Protein AF-A0A317M7I5-F1 (afdb_monomer_lite)

Secondary structure (DSSP, 8-state):
------------------PPPPTTTTTTT--TTPPPPHHHHHHHHHHHHHHHHHHHHHHHHHHHHHTT--HHHHHHHHHHHHHHHHHHHHHHHHHHHHHHT-HHHHHHHHHHHHHHHHHHHHHHHHHHHHT-HHHHHHHHHHHHHHHHHHHHHHHHHHHHHH--

Foldseek 3Di:
DDDDDDDDDPPPDDDPPPDPDPPPVLPPDPPPPDDPDPLLVVLLVLLQVLLVLLVVLLVVLVVCLVVPHDPVCNVLSVVLNVLSNVLSVQSVVLSVLSVSVDPVSLVSNLVSLVSQLVSLVSQCVSCVVRVPVVSNVSSVVSNVSSVVSNVSSVVVVVVVVVVD

Radius of gyration: 26.37 Å; chains: 1; bounding box: 44×24×110 Å

Sequence (164 aa):
MQDTQTSPVSSDSRPFSVLPAPRQSLLAARRPGVRPPQDVRQTCVLMFVTAAAFAGLAYQAWATLDGGAPAPVVRDLWVQVVLATLVPLGLVALVVPVRRAGYVLWRAAQFGAVVALGVAVSALNTAARLADTPMLLVALVVALLAIVTNIALWSTNVRRWCES

Structure (mmCIF, N/CA/C/O backbone):
data_AF-A0A317M7I5-F1
#
_entry.id   AF-A0A317M7I5-F1
#
loop_
_atom_site.group_PDB
_atom_site.id
_atom_site.type_symbol
_atom_site.label_atom_id
_atom_site.label_alt_id
_atom_site.label_comp_id
_atom_site.label_asym_id
_atom_site.label_entity_id
_atom_site.label_seq_id
_atom_site.pdbx_PDB_ins_code
_atom_site.Cartn_x
_atom_site.Cartn_y
_atom_site.Cartn_z
_atom_site.occupancy
_atom_site.B_iso_or_equiv
_atom_site.auth_seq_id
_atom_site.auth_comp_id
_atom_site.auth_asym_id
_atom_site.auth_atom_id
_atom_site.pdbx_PDB_model_num
ATOM 1 N N . MET A 1 1 ? -3.434 -4.154 89.857 1.00 44.84 1 MET A N 1
ATOM 2 C CA . MET A 1 1 ? -3.844 -5.233 88.937 1.00 44.84 1 MET A CA 1
ATOM 3 C C . MET A 1 1 ? -4.832 -4.617 87.966 1.00 44.84 1 MET A C 1
ATOM 5 O O . MET A 1 1 ? -5.922 -4.263 88.383 1.00 44.84 1 MET A O 1
ATOM 9 N N . GLN A 1 2 ? -4.368 -4.314 86.754 1.00 42.66 2 GLN A N 1
ATOM 10 C CA . GLN A 1 2 ? -5.132 -3.664 85.687 1.00 42.66 2 GLN A CA 1
ATOM 11 C C . GLN A 1 2 ? -5.479 -4.729 84.649 1.00 42.66 2 GLN A C 1
ATOM 13 O O . GLN A 1 2 ? -4.576 -5.316 84.051 1.00 42.66 2 GLN A O 1
ATOM 18 N N . ASP A 1 3 ? -6.772 -4.970 84.454 1.00 37.69 3 ASP A N 1
ATOM 19 C CA . ASP A 1 3 ? -7.282 -5.836 83.398 1.00 37.69 3 ASP A CA 1
ATOM 20 C C . ASP A 1 3 ? -7.082 -5.153 82.045 1.00 37.69 3 ASP A C 1
ATOM 22 O O . ASP A 1 3 ? -7.630 -4.086 81.764 1.00 37.69 3 ASP A O 1
ATOM 26 N N . THR A 1 4 ? -6.241 -5.761 81.211 1.00 51.19 4 THR A N 1
ATOM 27 C CA . THR A 1 4 ? -5.989 -5.306 79.845 1.00 51.19 4 THR A CA 1
ATOM 28 C C . THR A 1 4 ? -7.016 -5.959 78.928 1.00 51.19 4 THR A C 1
ATOM 30 O O . THR A 1 4 ? -6.990 -7.163 78.679 1.00 51.19 4 THR A O 1
ATOM 33 N N . GLN A 1 5 ? -7.948 -5.138 78.460 1.00 43.16 5 GLN A N 1
ATOM 34 C CA . GLN A 1 5 ? -9.014 -5.468 77.522 1.00 43.16 5 GLN A CA 1
ATOM 35 C C . GLN A 1 5 ? -8.409 -5.915 76.176 1.00 43.16 5 GLN A C 1
ATOM 37 O O . GLN A 1 5 ? -7.753 -5.133 75.492 1.00 43.16 5 GLN A O 1
ATOM 42 N N . THR A 1 6 ? -8.613 -7.176 75.791 1.00 44.91 6 THR A N 1
ATOM 43 C CA . THR A 1 6 ? -8.273 -7.690 74.455 1.00 44.91 6 THR A CA 1
ATOM 44 C C . THR A 1 6 ? -9.534 -7.694 73.593 1.00 44.91 6 THR A C 1
ATOM 46 O O . THR A 1 6 ? -10.458 -8.473 73.810 1.00 44.91 6 THR A O 1
ATOM 49 N N . SER A 1 7 ? -9.600 -6.782 72.622 1.00 50.62 7 SER A N 1
ATOM 50 C CA . SER A 1 7 ? -10.649 -6.769 71.596 1.00 50.62 7 SER A CA 1
ATOM 51 C C . SER A 1 7 ? -10.388 -7.864 70.551 1.00 50.62 7 SER A C 1
ATOM 53 O O . SER A 1 7 ? -9.255 -7.972 70.075 1.00 50.62 7 SER A O 1
ATOM 55 N N . PRO A 1 8 ? -11.396 -8.646 70.125 1.00 51.16 8 PRO A N 1
ATOM 56 C CA . PRO A 1 8 ? -11.248 -9.559 69.000 1.00 51.16 8 PRO A CA 1
ATOM 57 C C . PRO A 1 8 ? -11.305 -8.797 67.666 1.00 51.16 8 PRO A C 1
ATOM 59 O O . PRO A 1 8 ? -12.234 -8.039 67.390 1.00 51.16 8 PRO A O 1
ATOM 62 N N . VAL A 1 9 ? -10.297 -9.028 66.825 1.00 49.88 9 VAL A N 1
ATOM 63 C CA . VAL A 1 9 ? -10.236 -8.596 65.423 1.00 49.88 9 VAL A CA 1
ATOM 64 C C . VAL A 1 9 ? -11.348 -9.304 64.642 1.00 49.88 9 VAL A C 1
ATOM 66 O O . VAL A 1 9 ? -11.282 -10.514 64.421 1.00 49.88 9 VAL A O 1
ATOM 69 N N . SER A 1 10 ? -12.376 -8.568 64.209 1.00 44.59 10 SER A N 1
ATOM 70 C CA . SER A 1 10 ? -13.396 -9.108 63.307 1.00 44.59 10 SER A CA 1
ATOM 71 C C . SER A 1 10 ? -12.785 -9.324 61.921 1.00 44.59 10 SER A C 1
ATOM 73 O O . SER A 1 10 ? -12.494 -8.373 61.196 1.00 44.59 10 SER A O 1
ATOM 75 N N . SER A 1 11 ? -12.575 -10.585 61.552 1.00 46.06 11 SER A N 1
ATOM 76 C CA . SER A 1 11 ? -12.177 -10.984 60.201 1.00 46.06 11 SER A CA 1
ATOM 77 C C . SER A 1 11 ? -13.393 -10.923 59.273 1.00 46.06 11 SER A C 1
ATOM 79 O O . SER A 1 11 ? -14.088 -11.919 59.079 1.00 46.06 11 SER A O 1
ATOM 81 N N . ASP A 1 12 ? -13.668 -9.738 58.726 1.00 43.19 12 ASP A N 1
ATOM 82 C CA . ASP A 1 12 ? -14.715 -9.525 57.722 1.00 43.19 12 ASP A CA 1
ATOM 83 C C . ASP A 1 12 ? -14.229 -10.077 56.368 1.00 43.19 12 ASP A C 1
ATOM 85 O O . ASP A 1 12 ? -13.647 -9.392 55.525 1.00 43.19 12 ASP A O 1
ATOM 89 N N . SER A 1 13 ? -14.377 -11.391 56.209 1.00 46.72 13 SER A N 1
ATOM 90 C CA . SER A 1 13 ? -14.060 -12.138 54.995 1.00 46.72 13 SER A CA 1
ATOM 91 C C . SER A 1 13 ? -15.184 -11.945 53.979 1.00 46.72 13 SER A C 1
ATOM 93 O O . SER A 1 13 ? -16.134 -12.720 53.907 1.00 46.72 13 SER A O 1
ATOM 95 N N . ARG A 1 14 ? -15.090 -10.886 53.168 1.00 47.62 14 ARG A N 1
ATOM 96 C CA . ARG A 1 14 ? -15.994 -10.712 52.025 1.00 47.62 14 ARG A CA 1
ATOM 97 C C . ARG A 1 14 ? -15.663 -11.756 50.953 1.00 47.62 14 ARG A C 1
ATOM 99 O O . ARG A 1 14 ? -14.536 -11.757 50.452 1.00 47.62 14 ARG A O 1
ATOM 106 N N . PRO A 1 15 ? -16.607 -12.630 50.568 1.00 50.88 15 PRO A N 1
ATOM 107 C CA . PRO A 1 15 ? -16.384 -13.550 49.469 1.00 50.88 15 PRO A CA 1
ATOM 108 C C . PRO A 1 15 ? -16.281 -12.753 48.167 1.00 50.88 15 PRO A C 1
ATOM 110 O O . PRO A 1 15 ? -17.109 -11.889 47.880 1.00 50.88 15 PRO A O 1
ATOM 113 N N . PHE A 1 16 ? -15.252 -13.063 47.379 1.00 49.41 16 PHE A N 1
ATOM 114 C CA . PHE A 1 16 ? -15.132 -12.685 45.976 1.00 49.41 16 PHE A CA 1
ATOM 115 C C . PHE A 1 16 ? -16.373 -13.178 45.217 1.00 49.41 16 PHE A C 1
ATOM 117 O O . PHE A 1 16 ? -16.412 -14.288 44.690 1.00 49.41 16 PHE A O 1
ATOM 124 N N . SER A 1 17 ? -17.407 -12.348 45.145 1.00 49.59 17 SER A N 1
ATOM 125 C CA . SER A 1 17 ? -18.471 -12.493 44.163 1.00 49.59 17 SER A CA 1
ATOM 126 C C . SER A 1 17 ? -17.891 -12.107 42.804 1.00 49.59 17 SER A C 1
ATOM 128 O O . SER A 1 17 ? -17.964 -10.954 42.378 1.00 49.59 17 SER A O 1
ATOM 130 N N . VAL A 1 18 ? -17.263 -13.082 42.142 1.00 55.44 18 VAL A N 1
ATOM 131 C CA . VAL A 1 18 ? -16.924 -13.023 40.719 1.00 55.44 18 VAL A CA 1
ATOM 132 C C . VAL A 1 18 ? -18.245 -13.026 39.957 1.00 55.44 18 VAL A C 1
ATOM 134 O O . VAL A 1 18 ? -18.790 -14.074 39.619 1.00 55.44 18 VAL A O 1
ATOM 137 N N . LEU A 1 19 ? -18.802 -11.838 39.734 1.00 48.47 19 LEU A N 1
ATOM 138 C CA . LEU A 1 19 ? -19.841 -11.646 38.732 1.00 48.47 19 LEU A CA 1
ATOM 139 C C . LEU A 1 19 ? -19.222 -12.013 37.376 1.00 48.47 19 LEU A C 1
ATOM 141 O O . LEU A 1 19 ? -18.256 -11.360 36.971 1.00 48.47 19 LEU A O 1
ATOM 145 N N . PRO A 1 20 ? -19.720 -13.038 36.658 1.00 51.72 20 PRO A N 1
ATOM 146 C CA . PRO A 1 20 ? -19.297 -13.251 35.287 1.00 51.72 20 PRO A CA 1
ATOM 147 C C . PRO A 1 20 ? -19.673 -11.997 34.499 1.00 51.72 20 PRO A C 1
ATOM 149 O O . PRO A 1 20 ? -20.849 -11.636 34.416 1.00 51.72 20 PRO A O 1
ATOM 152 N N . ALA A 1 21 ? -18.661 -11.312 33.962 1.00 53.12 21 ALA A N 1
ATOM 153 C CA . ALA A 1 21 ? -18.852 -10.141 33.124 1.00 53.12 21 ALA A CA 1
ATOM 154 C C . ALA A 1 21 ? -19.897 -10.476 32.045 1.00 53.12 21 ALA A C 1
ATOM 156 O O . ALA A 1 21 ? -19.741 -11.480 31.333 1.00 53.12 21 ALA A O 1
ATOM 157 N N . PRO A 1 22 ? -20.984 -9.697 31.919 1.00 46.09 22 PRO A N 1
ATOM 158 C CA . PRO A 1 22 ? -21.996 -9.981 30.923 1.00 46.09 22 PRO A CA 1
ATOM 159 C C . PRO A 1 22 ? -21.342 -9.933 29.539 1.00 46.09 22 PRO A C 1
ATOM 161 O O . PRO A 1 22 ? -20.858 -8.893 29.088 1.00 46.09 22 PRO A O 1
ATOM 164 N N . ARG A 1 23 ? -21.370 -11.072 28.833 1.00 49.62 23 ARG A N 1
ATOM 165 C CA . ARG A 1 23 ? -20.995 -11.244 27.414 1.00 49.62 23 ARG A CA 1
ATOM 166 C C . ARG A 1 23 ? -21.939 -10.480 26.461 1.00 49.62 23 ARG A C 1
ATOM 168 O O . ARG A 1 23 ? -22.269 -10.956 25.383 1.00 49.62 23 ARG A O 1
ATOM 175 N N . GLN A 1 24 ? -22.405 -9.299 26.860 1.00 44.66 24 GLN A N 1
ATOM 176 C CA . GLN A 1 24 ? -23.296 -8.416 26.104 1.00 44.66 24 GLN A CA 1
ATOM 177 C C . GLN A 1 24 ? -22.566 -7.171 25.560 1.00 44.66 24 GLN A C 1
ATOM 179 O O . GLN A 1 24 ? -23.131 -6.414 24.773 1.00 44.66 24 GLN A O 1
ATOM 184 N N . SER A 1 25 ? -21.277 -6.992 25.881 1.00 43.72 25 SER A N 1
ATOM 185 C CA . SER A 1 25 ? -20.466 -5.838 25.443 1.00 43.72 25 SER A CA 1
ATOM 186 C C . SER A 1 25 ? -20.096 -5.831 23.943 1.00 43.72 25 SER A C 1
ATOM 188 O O . SER A 1 25 ? -19.578 -4.844 23.428 1.00 43.72 25 SER A O 1
ATOM 190 N N . LEU A 1 26 ? -20.398 -6.890 23.181 1.00 46.44 26 LEU A N 1
ATOM 191 C CA . LEU A 1 26 ? -20.091 -6.922 21.740 1.00 46.44 26 LEU A CA 1
ATOM 192 C C . LEU A 1 26 ? -21.150 -6.248 20.849 1.00 46.44 26 LEU A C 1
ATOM 194 O O . LEU A 1 26 ? -20.854 -5.943 19.695 1.00 46.44 26 LEU A O 1
ATOM 198 N N . LEU A 1 27 ? -22.352 -5.969 21.368 1.00 48.66 27 LEU A N 1
ATOM 199 C CA . LEU A 1 27 ? -23.430 -5.310 20.611 1.00 48.66 27 LEU A CA 1
ATOM 200 C C . LEU A 1 27 ? -24.017 -4.066 21.308 1.00 48.66 27 LEU A C 1
ATOM 202 O O . LEU A 1 27 ? -24.675 -3.264 20.649 1.00 48.66 27 LEU A O 1
ATOM 206 N N . ALA A 1 28 ? -23.755 -3.851 22.603 1.00 40.97 28 ALA A N 1
ATOM 207 C CA . ALA A 1 28 ? -24.511 -2.899 23.426 1.00 40.97 28 ALA A CA 1
ATOM 208 C C . ALA A 1 28 ? -24.010 -1.435 23.466 1.00 40.97 28 ALA A C 1
ATOM 210 O O . ALA A 1 28 ? -24.538 -0.646 24.245 1.00 40.97 28 ALA A O 1
ATOM 211 N N . ALA A 1 29 ? -23.045 -1.006 22.643 1.00 45.97 29 ALA A N 1
ATOM 212 C CA . ALA A 1 29 ? -22.576 0.388 22.699 1.00 45.97 29 ALA A CA 1
ATOM 213 C C . ALA A 1 29 ? -22.301 1.038 21.334 1.00 45.97 29 ALA A C 1
ATOM 215 O O . ALA A 1 29 ? -21.303 1.726 21.145 1.00 45.97 29 ALA A O 1
ATOM 216 N N . ARG A 1 30 ? -23.226 0.915 20.375 1.00 51.88 30 ARG A N 1
ATOM 217 C CA . ARG A 1 30 ? -23.418 2.001 19.399 1.00 51.88 30 ARG A CA 1
ATOM 218 C C . ARG A 1 30 ? -24.535 2.904 19.895 1.00 51.88 30 ARG A C 1
ATOM 220 O O . ARG A 1 30 ? -25.671 2.783 19.456 1.00 51.88 30 ARG A O 1
ATOM 227 N N . ARG A 1 31 ? -24.204 3.839 20.789 1.00 50.38 31 ARG A N 1
ATOM 228 C CA . ARG A 1 31 ? -25.011 5.056 20.911 1.00 50.38 31 ARG A CA 1
ATOM 229 C C . ARG A 1 31 ? -24.702 5.918 19.679 1.00 50.38 31 ARG A C 1
ATOM 231 O O . ARG A 1 31 ? -23.553 6.353 19.547 1.00 50.38 31 ARG A O 1
ATOM 238 N N . PRO A 1 32 ? -25.645 6.125 18.743 1.00 47.53 32 PRO A N 1
ATOM 239 C CA . PRO A 1 32 ? -25.435 7.072 17.653 1.00 47.53 32 PRO A CA 1
ATOM 240 C C . PRO A 1 32 ? -25.118 8.446 18.265 1.00 47.53 32 PRO A C 1
ATOM 242 O O . PRO A 1 32 ? -25.882 8.948 19.081 1.00 47.53 32 PRO A O 1
ATOM 245 N N . GLY A 1 33 ? -23.947 9.004 17.942 1.00 53.25 33 GLY A N 1
ATOM 246 C CA . GLY A 1 33 ? -23.482 10.300 18.462 1.00 53.25 33 GLY A CA 1
ATOM 247 C C . GLY A 1 33 ? -22.205 10.266 19.312 1.00 53.25 33 GLY A C 1
ATOM 248 O O . GLY A 1 33 ? -21.579 11.309 19.486 1.00 53.25 33 GLY A O 1
ATOM 249 N N . VAL A 1 34 ? -21.748 9.098 19.785 1.00 57.47 34 VAL A N 1
ATOM 250 C CA . VAL A 1 34 ? -20.455 8.997 20.490 1.00 57.47 34 VAL A CA 1
ATOM 251 C C . VAL A 1 34 ? -19.324 8.930 19.461 1.00 57.47 34 VAL A C 1
ATOM 253 O O . VAL A 1 34 ? -19.282 8.027 18.621 1.00 57.47 34 VAL A O 1
ATOM 256 N N . ARG A 1 35 ? -18.415 9.915 19.484 1.00 56.72 35 ARG A N 1
ATOM 257 C CA . ARG A 1 35 ? -17.244 9.931 18.593 1.00 56.72 35 ARG A CA 1
ATOM 258 C C . ARG A 1 35 ? -16.365 8.703 18.884 1.00 56.72 35 ARG A C 1
ATOM 260 O O . ARG A 1 35 ? -16.154 8.393 20.053 1.00 56.72 35 ARG A O 1
ATOM 267 N N . PRO A 1 36 ? -15.836 8.016 17.853 1.00 61.50 36 PRO A N 1
ATOM 268 C CA . PRO A 1 36 ? -14.892 6.926 18.072 1.00 61.50 36 PRO A CA 1
ATOM 269 C C . PRO A 1 36 ? -13.638 7.437 18.809 1.00 61.50 36 PRO A C 1
ATOM 271 O O . PRO A 1 36 ? -13.284 8.609 18.620 1.00 61.50 36 PRO A O 1
ATOM 274 N N . PRO A 1 37 ? -12.958 6.574 19.593 1.00 71.31 37 PRO A N 1
ATOM 275 C CA . PRO A 1 37 ? -11.715 6.925 20.276 1.00 71.31 37 PRO A CA 1
ATOM 276 C C . PRO A 1 37 ? -10.697 7.519 19.295 1.00 71.31 37 PRO A C 1
ATOM 278 O O . PRO A 1 37 ? -10.653 7.121 18.123 1.00 71.31 37 PRO A O 1
ATOM 281 N N . GLN A 1 38 ? -9.887 8.477 19.756 1.00 77.38 38 GLN A N 1
ATOM 282 C CA . GLN A 1 38 ? -8.919 9.181 18.905 1.00 77.38 38 GLN A CA 1
ATOM 283 C C . GLN A 1 38 ? -7.942 8.213 18.220 1.00 77.38 38 GLN A C 1
ATOM 285 O O . GLN A 1 38 ? -7.724 8.338 17.014 1.00 77.38 38 GLN A O 1
ATOM 290 N N . ASP A 1 39 ? -7.489 7.183 18.936 1.00 75.81 39 ASP A N 1
ATOM 291 C CA . ASP A 1 39 ? -6.584 6.141 18.438 1.00 75.81 39 ASP A CA 1
ATOM 292 C C . ASP A 1 39 ? -7.145 5.428 17.188 1.00 75.81 39 ASP A C 1
ATOM 294 O O . ASP A 1 39 ? -6.447 5.233 16.193 1.00 75.81 39 ASP A O 1
ATOM 298 N N . VAL A 1 40 ? -8.451 5.126 17.162 1.00 74.88 40 VAL A N 1
ATOM 299 C CA . VAL A 1 40 ? -9.107 4.484 16.005 1.00 74.88 40 VAL A CA 1
ATOM 300 C C . VAL A 1 40 ? -9.164 5.429 14.805 1.00 74.88 40 VAL A C 1
ATOM 302 O O . VAL A 1 40 ? -8.988 5.000 13.662 1.00 74.88 40 VAL A O 1
ATOM 305 N N . ARG A 1 41 ? -9.406 6.726 15.041 1.00 80.75 41 ARG A N 1
ATOM 306 C CA . ARG A 1 41 ? -9.420 7.737 13.972 1.00 80.75 41 ARG A CA 1
ATOM 307 C C . ARG A 1 41 ? -8.029 7.905 13.373 1.00 80.75 41 ARG A C 1
ATOM 309 O O . ARG A 1 41 ? -7.919 7.925 12.151 1.00 80.75 41 ARG A O 1
ATOM 316 N N . GLN A 1 42 ? -6.996 7.968 14.210 1.00 84.69 42 GLN A N 1
ATOM 317 C CA . GLN A 1 42 ? -5.607 8.083 13.775 1.00 84.69 42 GLN A CA 1
ATOM 318 C C . GLN A 1 42 ? -5.182 6.876 12.934 1.00 84.69 42 GLN A C 1
ATOM 320 O O . GLN A 1 42 ? -4.672 7.058 11.832 1.00 84.69 42 GLN A O 1
ATOM 325 N N . THR A 1 43 ? -5.484 5.654 13.381 1.00 84.88 43 THR A N 1
ATOM 326 C CA . THR A 1 43 ? -5.181 4.432 12.618 1.00 84.88 43 THR A CA 1
ATOM 327 C C . THR A 1 43 ? -5.934 4.388 11.286 1.00 84.88 43 THR A C 1
ATOM 329 O O . THR A 1 43 ? -5.348 4.040 10.265 1.00 84.88 43 THR A O 1
ATOM 332 N N . CYS A 1 44 ? -7.201 4.823 11.240 1.00 82.50 44 CYS A N 1
ATOM 333 C CA . CYS A 1 44 ? -7.934 4.937 9.972 1.00 82.50 44 CYS A CA 1
ATOM 334 C C . CYS A 1 44 ? -7.273 5.935 9.011 1.00 82.50 44 CYS A C 1
ATOM 336 O O . CYS A 1 44 ? -7.137 5.641 7.826 1.00 82.50 44 CYS A O 1
ATOM 338 N N . VAL A 1 45 ? -6.874 7.113 9.504 1.00 87.69 45 VAL A N 1
ATOM 339 C CA . VAL A 1 45 ? -6.183 8.124 8.687 1.00 87.69 45 VAL A CA 1
ATOM 340 C C . VAL A 1 45 ? -4.864 7.562 8.159 1.00 87.69 45 VAL A C 1
ATOM 342 O O . VAL A 1 45 ? -4.605 7.674 6.965 1.00 87.69 45 VAL A O 1
ATOM 345 N N . LEU A 1 46 ? -4.081 6.881 9.001 1.00 87.56 46 LEU A N 1
ATOM 346 C CA . LEU A 1 46 ? -2.841 6.218 8.588 1.00 87.56 46 LEU A CA 1
ATOM 347 C C . LEU A 1 46 ? -3.079 5.170 7.495 1.00 87.56 46 LEU A C 1
ATOM 349 O O . LEU A 1 46 ? -2.334 5.141 6.519 1.00 87.56 46 LEU A O 1
ATOM 353 N N . MET A 1 47 ? -4.137 4.360 7.598 1.00 87.06 47 MET A N 1
ATOM 354 C CA . MET A 1 47 ? -4.488 3.385 6.558 1.00 87.06 47 MET A CA 1
ATOM 355 C C . MET A 1 47 ? -4.818 4.061 5.219 1.00 87.06 47 MET A C 1
ATOM 357 O O . MET A 1 47 ? -4.375 3.577 4.181 1.00 87.06 47 MET A O 1
ATOM 361 N N . PHE A 1 48 ? -5.534 5.193 5.223 1.00 87.44 48 PHE A N 1
ATOM 362 C CA . PHE A 1 48 ? -5.815 5.956 3.999 1.00 87.44 48 PHE A CA 1
ATOM 363 C C . PHE A 1 48 ? -4.564 6.599 3.399 1.00 87.44 48 PHE A C 1
ATOM 365 O O . PHE A 1 48 ? -4.351 6.504 2.193 1.00 87.44 48 PHE A O 1
ATOM 372 N N . VAL A 1 49 ? -3.723 7.223 4.228 1.00 91.00 49 VAL A N 1
ATOM 373 C CA . VAL A 1 49 ? -2.447 7.808 3.785 1.00 91.00 49 VAL A CA 1
ATOM 374 C C . VAL A 1 49 ? -1.551 6.725 3.182 1.00 91.00 49 VAL A C 1
ATOM 376 O O . VAL A 1 49 ? -0.986 6.906 2.107 1.00 91.00 49 VAL A O 1
ATOM 379 N N . THR A 1 50 ? -1.487 5.560 3.827 1.00 87.69 50 THR A N 1
ATOM 380 C CA . THR A 1 50 ? -0.736 4.403 3.330 1.00 87.69 50 THR A CA 1
ATOM 381 C C . THR A 1 50 ? -1.309 3.898 2.009 1.00 87.69 50 THR A C 1
ATOM 383 O O . THR A 1 50 ? -0.552 3.659 1.074 1.00 87.69 50 THR A O 1
ATOM 386 N N . ALA A 1 51 ? -2.635 3.800 1.880 1.00 87.06 51 ALA A N 1
ATOM 387 C CA . ALA A 1 51 ? -3.280 3.420 0.625 1.00 87.06 51 ALA A CA 1
ATOM 388 C C . ALA A 1 51 ? -2.933 4.389 -0.522 1.00 87.06 51 ALA A C 1
ATOM 390 O O . ALA A 1 51 ? -2.578 3.943 -1.612 1.00 87.06 51 ALA A O 1
ATOM 391 N N . ALA A 1 52 ? -2.960 5.702 -0.276 1.00 89.19 52 ALA A N 1
ATOM 392 C CA . ALA A 1 52 ? -2.558 6.696 -1.271 1.00 89.19 52 ALA A CA 1
ATOM 393 C C . ALA A 1 52 ? -1.086 6.532 -1.692 1.00 89.19 52 ALA A C 1
ATOM 395 O O . ALA A 1 52 ? -0.770 6.610 -2.878 1.00 89.19 52 ALA A O 1
ATOM 396 N N . ALA A 1 53 ? -0.192 6.228 -0.747 1.00 89.50 53 ALA A N 1
ATOM 397 C CA . ALA A 1 53 ? 1.211 5.964 -1.054 1.00 89.50 53 ALA A CA 1
ATOM 398 C C . ALA A 1 53 ? 1.400 4.705 -1.923 1.00 89.50 53 ALA A C 1
ATOM 400 O O . ALA A 1 53 ? 2.174 4.737 -2.877 1.00 89.50 53 ALA A O 1
ATOM 401 N N . PHE A 1 54 ? 0.658 3.620 -1.660 1.00 88.12 54 PHE A N 1
ATOM 402 C CA . PHE A 1 54 ? 0.670 2.431 -2.527 1.00 88.12 54 PHE A CA 1
ATOM 403 C C . PHE A 1 54 ? 0.120 2.714 -3.931 1.00 88.12 54 PHE A C 1
ATOM 405 O O . PHE A 1 54 ? 0.655 2.186 -4.903 1.00 88.12 54 PHE A O 1
ATOM 412 N N . ALA A 1 55 ? -0.886 3.581 -4.065 1.00 89.38 55 ALA A N 1
ATOM 413 C CA . ALA A 1 55 ? -1.348 4.026 -5.380 1.00 89.38 55 ALA A CA 1
ATOM 414 C C . ALA A 1 55 ? -0.248 4.797 -6.136 1.00 89.38 55 ALA A C 1
ATOM 416 O O . ALA A 1 55 ? -0.043 4.565 -7.326 1.00 89.38 55 ALA A O 1
ATOM 417 N N . GLY A 1 56 ? 0.514 5.646 -5.436 1.00 87.88 56 GLY A N 1
ATOM 418 C CA . GLY A 1 56 ? 1.703 6.301 -5.990 1.00 87.88 56 GLY A CA 1
ATOM 419 C C . GLY A 1 56 ? 2.784 5.306 -6.429 1.00 87.88 56 GLY A C 1
ATOM 420 O O . GLY A 1 56 ? 3.362 5.463 -7.500 1.00 87.88 56 GLY A O 1
ATOM 421 N N . LEU A 1 57 ? 3.009 4.238 -5.657 1.00 87.81 57 LEU A N 1
ATOM 422 C CA . LEU A 1 57 ? 3.923 3.154 -6.035 1.00 87.81 57 LEU A CA 1
ATOM 423 C C . LEU A 1 57 ? 3.470 2.429 -7.306 1.00 87.81 57 LEU A C 1
ATOM 425 O O . LEU A 1 57 ? 4.293 2.150 -8.174 1.00 87.81 57 LEU A O 1
ATOM 429 N N . ALA A 1 58 ? 2.174 2.128 -7.415 1.00 89.25 58 ALA A N 1
ATOM 430 C CA . ALA A 1 58 ? 1.606 1.498 -8.601 1.00 89.25 58 ALA A CA 1
ATOM 431 C C . ALA A 1 58 ? 1.789 2.382 -9.840 1.00 89.25 58 ALA A C 1
ATOM 433 O O . ALA A 1 58 ? 2.200 1.888 -10.887 1.00 89.25 58 ALA A O 1
ATOM 434 N N . TYR A 1 59 ? 1.539 3.687 -9.697 1.00 90.44 59 TYR A N 1
ATOM 435 C CA . TYR A 1 59 ? 1.767 4.659 -10.760 1.00 90.44 59 TYR A CA 1
ATOM 436 C C . TYR A 1 59 ? 3.240 4.710 -11.176 1.00 90.44 59 TYR A C 1
ATOM 438 O O . TYR A 1 59 ? 3.538 4.644 -12.364 1.00 90.44 59 TYR A O 1
ATOM 446 N N . GLN A 1 60 ? 4.167 4.760 -10.215 1.00 89.06 60 GLN A N 1
ATOM 447 C CA . GLN A 1 60 ? 5.596 4.799 -10.519 1.00 89.06 60 GLN A CA 1
ATOM 448 C C . GLN A 1 60 ? 6.058 3.518 -11.225 1.00 89.06 60 GLN A C 1
ATOM 450 O O . GLN A 1 60 ? 6.745 3.597 -12.235 1.00 89.06 60 GLN A O 1
ATOM 455 N N . ALA A 1 61 ? 5.637 2.344 -10.745 1.00 87.44 61 ALA A N 1
ATOM 456 C CA . ALA A 1 61 ? 5.964 1.066 -11.377 1.00 87.44 61 ALA A CA 1
ATOM 457 C C . ALA A 1 61 ? 5.392 0.960 -12.803 1.00 87.44 61 ALA A C 1
ATOM 459 O O . ALA A 1 61 ? 6.057 0.434 -13.695 1.00 87.44 61 ALA A O 1
ATOM 460 N N . TRP A 1 62 ? 4.188 1.493 -13.032 1.00 89.31 62 TRP A N 1
ATOM 461 C CA . TRP A 1 62 ? 3.604 1.600 -14.369 1.00 89.31 62 TRP A CA 1
ATOM 462 C C . TRP A 1 62 ? 4.408 2.539 -15.273 1.00 89.31 62 TRP A C 1
ATOM 464 O O . TRP A 1 62 ? 4.718 2.177 -16.403 1.00 89.31 62 TRP A O 1
ATOM 474 N N . ALA A 1 63 ? 4.794 3.715 -14.777 1.00 88.38 63 ALA A N 1
ATOM 475 C CA . ALA A 1 63 ? 5.599 4.671 -15.532 1.00 88.38 63 ALA A CA 1
ATOM 476 C C . ALA A 1 63 ? 6.967 4.085 -15.927 1.00 88.38 63 ALA A C 1
ATOM 478 O O . ALA A 1 63 ? 7.415 4.280 -17.054 1.00 88.38 63 ALA A O 1
ATOM 479 N N . THR A 1 64 ? 7.606 3.312 -15.042 1.00 85.94 64 THR A N 1
ATOM 480 C CA . THR A 1 64 ? 8.859 2.606 -15.352 1.00 85.94 64 THR A CA 1
ATOM 481 C C . THR A 1 64 ? 8.656 1.516 -16.414 1.00 85.94 64 THR A C 1
ATOM 483 O O . THR A 1 64 ? 9.530 1.317 -17.256 1.00 85.94 64 THR A O 1
ATOM 486 N N . LEU A 1 65 ? 7.507 0.824 -16.423 1.00 87.81 65 LEU A N 1
ATOM 487 C CA . LEU A 1 65 ? 7.157 -0.128 -17.487 1.00 87.81 65 LEU A CA 1
ATOM 488 C C . LEU A 1 65 ? 6.960 0.569 -18.838 1.00 87.81 65 LEU A C 1
ATOM 490 O O . LEU A 1 65 ? 7.531 0.123 -19.832 1.00 87.81 65 LEU A O 1
ATOM 494 N N . ASP A 1 66 ? 6.186 1.654 -18.860 1.00 88.62 66 ASP A N 1
ATOM 495 C CA . ASP A 1 66 ? 5.867 2.424 -20.071 1.00 88.62 66 ASP A CA 1
ATOM 496 C C . ASP A 1 66 ? 7.113 3.114 -20.658 1.00 88.62 66 ASP A C 1
ATOM 498 O O . ASP A 1 66 ?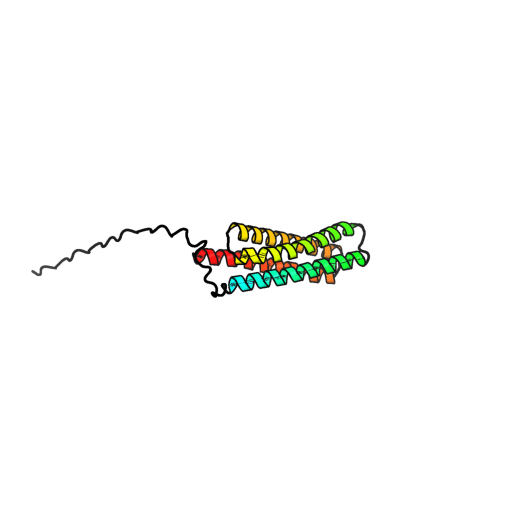 7.285 3.200 -21.870 1.00 88.62 66 ASP A O 1
ATOM 502 N N . GLY A 1 67 ? 8.054 3.508 -19.793 1.00 85.00 67 GLY A N 1
ATOM 503 C CA . GLY A 1 67 ? 9.360 4.054 -20.169 1.00 85.00 67 GLY A CA 1
ATOM 504 C C . GLY A 1 67 ? 10.350 3.046 -20.772 1.00 85.00 67 GLY A C 1
ATOM 505 O O . GLY A 1 67 ? 11.466 3.438 -21.109 1.00 85.00 67 GLY A O 1
ATOM 506 N N . GLY A 1 68 ? 9.975 1.770 -20.921 1.00 81.19 68 GLY A N 1
ATOM 507 C CA . GLY A 1 68 ? 10.809 0.750 -21.564 1.00 81.19 68 GLY A CA 1
ATOM 508 C C . GLY A 1 68 ? 11.756 0.023 -20.608 1.00 81.19 68 GLY A C 1
ATOM 509 O O . GLY A 1 68 ? 12.963 -0.043 -20.847 1.00 81.19 68 GLY A O 1
ATOM 510 N N . ALA A 1 69 ? 11.216 -0.545 -19.525 1.00 79.75 69 ALA A N 1
ATOM 511 C CA . ALA A 1 69 ? 11.998 -1.317 -18.561 1.00 79.75 69 ALA A CA 1
ATOM 512 C C . ALA A 1 69 ? 12.747 -2.514 -19.200 1.00 79.75 69 ALA A C 1
ATOM 514 O O . ALA A 1 69 ? 12.236 -3.150 -20.129 1.00 79.75 69 ALA A O 1
ATOM 515 N N . PRO A 1 70 ? 13.926 -2.900 -18.671 1.00 79.44 70 PRO A N 1
ATOM 516 C CA . PRO A 1 70 ? 14.673 -4.045 -19.180 1.00 79.44 70 PRO A CA 1
ATOM 517 C C . PRO A 1 70 ? 13.857 -5.341 -19.077 1.00 79.44 70 PRO A C 1
ATOM 519 O O . PRO A 1 70 ? 13.317 -5.659 -18.015 1.00 79.44 70 PRO A O 1
ATOM 522 N N . ALA A 1 71 ? 13.854 -6.146 -20.146 1.00 79.38 71 ALA A N 1
ATOM 523 C CA . ALA A 1 71 ? 13.144 -7.428 -20.237 1.00 79.38 71 ALA A CA 1
ATOM 524 C C . ALA A 1 71 ? 13.223 -8.345 -18.990 1.00 79.38 71 ALA A C 1
ATOM 526 O O . ALA A 1 71 ? 12.182 -8.892 -18.618 1.00 79.38 71 ALA A O 1
ATOM 527 N N . PRO A 1 72 ? 14.375 -8.516 -18.298 1.00 80.44 72 PRO A N 1
ATOM 528 C CA . PRO A 1 72 ? 14.440 -9.392 -17.124 1.00 80.44 72 PRO A CA 1
ATOM 529 C C . PRO A 1 72 ? 13.603 -8.917 -15.926 1.00 80.44 72 PRO A C 1
ATOM 531 O O . PRO A 1 72 ? 13.285 -9.734 -15.070 1.00 80.44 72 PRO A O 1
ATOM 534 N N . VAL A 1 73 ? 13.235 -7.632 -15.853 1.00 81.44 73 VAL A N 1
ATOM 535 C CA . VAL A 1 73 ? 12.522 -7.040 -14.703 1.00 81.44 73 VAL A CA 1
ATOM 536 C C . VAL A 1 73 ? 11.055 -6.717 -15.005 1.00 81.44 73 VAL A C 1
ATOM 538 O O . VAL A 1 73 ? 10.289 -6.444 -14.084 1.00 81.44 73 VAL A O 1
ATOM 541 N N . VAL A 1 74 ? 10.627 -6.793 -16.271 1.00 86.06 74 VAL A N 1
ATOM 542 C CA . VAL A 1 74 ? 9.255 -6.464 -16.711 1.00 86.06 74 VAL A CA 1
ATOM 543 C C . VAL A 1 74 ? 8.200 -7.296 -15.980 1.00 86.06 74 VAL A C 1
ATOM 545 O O . VAL A 1 74 ? 7.179 -6.763 -15.546 1.00 86.06 74 VAL A O 1
ATOM 548 N N . ARG A 1 75 ? 8.437 -8.605 -15.814 1.00 86.44 75 ARG A N 1
ATOM 549 C CA . ARG A 1 75 ? 7.499 -9.489 -15.106 1.00 86.44 75 ARG A CA 1
ATOM 550 C C . ARG A 1 75 ? 7.352 -9.085 -13.640 1.00 86.44 75 ARG A C 1
ATOM 552 O O . ARG A 1 75 ? 6.230 -9.020 -13.143 1.00 86.44 75 ARG A O 1
ATOM 559 N N . ASP A 1 76 ? 8.466 -8.792 -12.977 1.00 83.25 76 ASP A N 1
ATOM 560 C CA . ASP A 1 76 ? 8.485 -8.389 -11.571 1.00 83.25 76 ASP A CA 1
ATOM 561 C C . ASP A 1 76 ? 7.787 -7.037 -11.381 1.00 83.25 76 ASP A C 1
ATOM 563 O O . ASP A 1 76 ? 6.974 -6.887 -10.473 1.00 83.25 76 ASP A O 1
ATOM 567 N N . LEU A 1 77 ? 8.015 -6.082 -12.288 1.00 83.38 77 LEU A N 1
ATOM 568 C CA . LEU A 1 77 ? 7.318 -4.793 -12.321 1.00 83.38 77 LEU A CA 1
ATOM 569 C C . LEU A 1 77 ? 5.802 -4.952 -12.508 1.00 83.38 77 LEU A C 1
ATOM 571 O O . LEU A 1 77 ? 5.032 -4.294 -11.812 1.00 83.38 77 LEU A O 1
ATOM 575 N N . TRP A 1 78 ? 5.348 -5.857 -13.378 1.00 88.06 78 TRP A N 1
ATOM 576 C CA . TRP A 1 78 ? 3.918 -6.146 -13.537 1.00 88.06 78 TRP A CA 1
ATOM 577 C C . TRP A 1 78 ? 3.292 -6.731 -12.273 1.00 88.06 78 TRP A C 1
ATOM 579 O O . TRP A 1 78 ? 2.219 -6.295 -11.850 1.00 88.06 78 TRP A O 1
ATOM 589 N N . VAL A 1 79 ? 3.970 -7.689 -11.634 1.00 87.50 79 VAL A N 1
ATOM 590 C CA . VAL A 1 79 ? 3.542 -8.223 -10.333 1.00 87.50 79 VAL A CA 1
ATOM 591 C C . VAL A 1 79 ? 3.478 -7.094 -9.302 1.00 87.50 79 VAL A C 1
ATOM 593 O O . VAL A 1 79 ? 2.505 -6.999 -8.554 1.00 87.50 79 VAL A O 1
ATOM 596 N N . GLN A 1 80 ? 4.464 -6.197 -9.305 1.00 86.06 80 GLN A N 1
ATOM 597 C CA . GLN A 1 80 ? 4.516 -5.038 -8.421 1.00 86.06 80 GLN A CA 1
ATOM 598 C C . GLN A 1 80 ? 3.319 -4.102 -8.640 1.00 86.06 80 GLN A C 1
ATOM 600 O O . GLN A 1 80 ? 2.694 -3.705 -7.660 1.00 86.06 80 GLN A O 1
ATOM 605 N N . VAL A 1 81 ? 2.950 -3.798 -9.891 1.00 87.12 81 VAL A N 1
ATOM 606 C CA . VAL A 1 81 ? 1.764 -2.989 -10.235 1.00 87.12 81 VAL A CA 1
ATOM 607 C C . VAL A 1 81 ? 0.484 -3.644 -9.716 1.00 87.12 81 VAL A C 1
ATOM 609 O O . VAL A 1 81 ? -0.328 -2.987 -9.061 1.00 87.12 81 VAL A O 1
ATOM 612 N N . VAL A 1 82 ? 0.301 -4.945 -9.958 1.00 91.69 82 VAL A N 1
ATOM 613 C CA . VAL A 1 82 ? -0.896 -5.678 -9.512 1.00 91.69 82 VAL A CA 1
ATOM 614 C C . VAL A 1 82 ? -0.993 -5.690 -7.985 1.00 91.69 82 VAL A C 1
ATOM 616 O O . VAL A 1 82 ? -2.041 -5.397 -7.414 1.00 91.69 82 VAL A O 1
ATOM 619 N N . LEU A 1 83 ? 0.103 -5.970 -7.284 1.00 88.06 83 LEU A N 1
ATOM 620 C CA . LEU A 1 83 ? 0.096 -5.979 -5.823 1.00 88.06 83 LEU A CA 1
ATOM 621 C C . LEU A 1 83 ? -0.101 -4.570 -5.244 1.00 88.06 83 LEU A C 1
ATOM 623 O O . LEU A 1 83 ? -0.903 -4.392 -4.327 1.00 88.06 83 LEU A O 1
ATOM 627 N N . ALA A 1 84 ? 0.568 -3.560 -5.803 1.00 82.94 84 ALA A N 1
ATOM 628 C CA . ALA A 1 84 ? 0.454 -2.170 -5.365 1.00 82.94 84 ALA A CA 1
ATOM 629 C C . ALA A 1 84 ? -0.926 -1.553 -5.651 1.00 82.94 84 ALA A C 1
ATOM 631 O O . ALA A 1 84 ? -1.302 -0.597 -4.980 1.00 82.94 84 ALA A O 1
ATOM 632 N N . THR A 1 85 ? -1.705 -2.110 -6.583 1.00 87.12 85 THR A N 1
ATOM 633 C CA . THR A 1 85 ? -3.110 -1.728 -6.816 1.00 87.12 85 THR A CA 1
ATOM 634 C C . THR A 1 85 ? -4.090 -2.486 -5.918 1.00 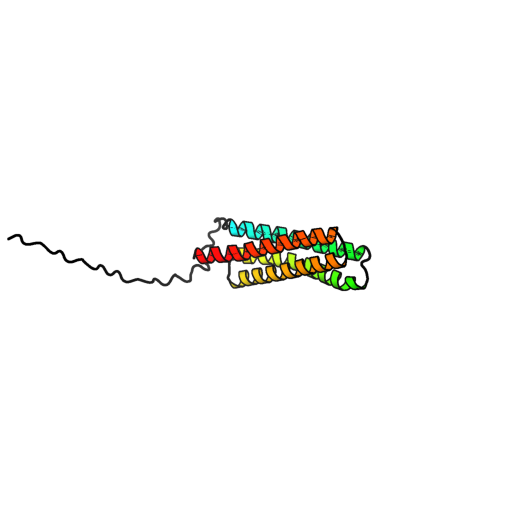87.12 85 THR A C 1
ATOM 636 O O . THR A 1 85 ? -5.065 -1.902 -5.446 1.00 87.12 85 THR A O 1
ATOM 639 N N . LEU A 1 86 ? -3.830 -3.758 -5.601 1.00 88.44 86 LEU A N 1
ATOM 640 C CA . LEU A 1 86 ? -4.691 -4.547 -4.710 1.00 88.44 86 LEU A CA 1
ATOM 641 C C . LEU A 1 86 ? -4.582 -4.132 -3.235 1.00 88.44 86 LEU A C 1
ATOM 643 O O . LEU A 1 86 ? -5.593 -4.076 -2.534 1.00 88.44 86 LEU A O 1
ATOM 647 N N . VAL A 1 87 ? -3.376 -3.816 -2.755 1.00 86.19 87 VAL A N 1
ATOM 648 C CA . VAL A 1 87 ? -3.137 -3.382 -1.366 1.00 86.19 87 VAL A CA 1
ATOM 649 C C . VAL A 1 87 ? -4.010 -2.188 -0.943 1.00 86.19 87 VAL A C 1
ATOM 651 O O . VAL A 1 87 ? -4.672 -2.301 0.092 1.00 86.19 87 VAL A O 1
ATOM 654 N N . PRO A 1 88 ? -4.081 -1.062 -1.682 1.00 83.00 88 PRO A N 1
ATOM 655 C CA . PRO A 1 88 ? -4.898 0.077 -1.276 1.00 83.00 88 PRO A CA 1
ATOM 656 C C . PRO A 1 88 ? -6.392 -0.255 -1.258 1.00 83.00 88 PRO A C 1
ATOM 658 O O . PRO A 1 88 ? -7.086 0.173 -0.338 1.00 83.00 88 PRO A O 1
ATOM 661 N N . LEU A 1 89 ? -6.884 -1.073 -2.196 1.00 84.44 89 LEU A N 1
ATOM 662 C CA . LEU A 1 89 ? -8.270 -1.557 -2.177 1.00 84.44 89 LEU A CA 1
ATOM 663 C C . LEU A 1 89 ? -8.554 -2.378 -0.915 1.00 84.44 89 LEU A C 1
ATOM 665 O O . LEU A 1 89 ? -9.562 -2.154 -0.242 1.00 84.44 89 LEU A O 1
ATOM 669 N N . GLY A 1 90 ? -7.631 -3.273 -0.554 1.00 82.31 90 GLY A N 1
ATOM 670 C CA . GLY A 1 90 ? -7.694 -4.034 0.689 1.00 82.31 90 GLY A CA 1
ATOM 671 C C . GLY A 1 90 ? -7.713 -3.125 1.918 1.00 82.31 90 GLY A C 1
ATOM 672 O O . GLY A 1 90 ? -8.592 -3.259 2.766 1.00 82.31 90 GLY A O 1
ATOM 673 N N . LEU A 1 91 ? -6.798 -2.155 1.999 1.00 79.44 91 LEU A N 1
ATOM 674 C CA . LEU A 1 91 ? -6.726 -1.209 3.117 1.00 79.44 91 LEU A CA 1
ATOM 675 C C . LEU A 1 91 ? -8.017 -0.395 3.266 1.00 79.44 91 LEU A C 1
ATOM 677 O O . LEU A 1 91 ? -8.534 -0.291 4.376 1.00 79.44 91 LEU A O 1
ATOM 681 N N . VAL A 1 92 ? -8.575 0.122 2.168 1.00 80.50 92 VAL A N 1
ATOM 682 C CA . VAL A 1 92 ? -9.837 0.882 2.177 1.00 80.50 92 VAL A CA 1
ATOM 683 C C . VAL A 1 92 ? -11.008 0.001 2.613 1.00 80.50 92 VAL A C 1
ATOM 685 O O . VAL A 1 92 ? -11.793 0.405 3.477 1.00 80.50 92 VAL A O 1
ATOM 688 N N . ALA A 1 93 ? -11.102 -1.224 2.088 1.00 78.81 93 ALA A N 1
ATOM 689 C CA . ALA A 1 93 ? -12.122 -2.185 2.501 1.00 78.81 93 ALA A CA 1
ATOM 690 C C . ALA A 1 93 ? -12.016 -2.520 3.999 1.00 78.81 93 ALA A C 1
ATOM 692 O O . ALA A 1 93 ? -13.037 -2.706 4.665 1.00 78.81 93 ALA A O 1
ATOM 693 N N . LEU A 1 94 ? -10.794 -2.530 4.544 1.00 73.00 94 LEU A N 1
ATOM 694 C CA . LEU A 1 94 ? -10.496 -2.834 5.942 1.00 73.00 94 LEU A CA 1
ATOM 695 C C . LEU A 1 94 ? -10.751 -1.666 6.922 1.00 73.00 94 LEU A C 1
ATOM 697 O O . LEU A 1 94 ? -10.841 -1.887 8.132 1.00 73.00 94 LEU A O 1
ATOM 701 N N . VAL A 1 95 ? -10.990 -0.439 6.449 1.00 73.00 95 VAL A N 1
ATOM 702 C CA . VAL A 1 95 ? -11.355 0.692 7.330 1.00 73.00 95 VAL A CA 1
ATOM 703 C C . VAL A 1 95 ? -12.710 0.466 8.013 1.00 73.00 95 VAL A C 1
ATOM 705 O O . VAL A 1 95 ? -12.885 0.745 9.204 1.00 73.00 95 VAL A O 1
ATOM 708 N N . VAL A 1 96 ? -13.692 -0.054 7.275 1.00 68.44 96 VAL A N 1
ATOM 709 C CA . VAL A 1 96 ? -15.028 -0.371 7.807 1.00 68.44 96 VAL A CA 1
ATOM 710 C C . VAL A 1 96 ? -14.962 -1.394 8.953 1.00 68.44 96 VAL A C 1
ATOM 712 O O . VAL A 1 96 ? -15.559 -1.133 10.004 1.00 68.44 96 VAL A O 1
ATOM 715 N N . PRO A 1 97 ? -14.252 -2.530 8.818 1.00 64.00 97 PRO A N 1
ATOM 716 C CA . PRO A 1 97 ? -14.128 -3.504 9.887 1.00 64.00 97 PRO A CA 1
ATOM 717 C C . PRO A 1 97 ? -13.331 -3.002 11.095 1.00 64.00 97 PRO A C 1
ATOM 719 O O . PRO A 1 97 ? -13.747 -3.278 12.220 1.00 64.00 97 PRO A O 1
ATOM 722 N N . VAL A 1 98 ? -12.283 -2.191 10.903 1.00 65.19 98 VAL A N 1
ATOM 723 C CA . VAL A 1 98 ? -11.558 -1.518 12.003 1.00 65.19 98 VAL A CA 1
ATOM 724 C C . VAL A 1 98 ? -12.511 -0.660 12.846 1.00 65.19 98 VAL A C 1
ATOM 726 O O . VAL A 1 98 ? -12.470 -0.708 14.073 1.00 65.19 98 VAL A O 1
ATOM 729 N N . ARG A 1 99 ? -13.466 0.036 12.212 1.00 65.94 99 ARG A N 1
ATOM 730 C CA . ARG A 1 99 ? -14.527 0.783 12.919 1.00 65.94 99 ARG A CA 1
ATOM 731 C C . ARG A 1 99 ? -15.594 -0.100 13.567 1.00 65.94 99 ARG A C 1
ATOM 733 O O . ARG A 1 99 ? -16.299 0.358 14.465 1.00 65.94 99 ARG A O 1
ATOM 740 N N . ARG A 1 100 ? -15.791 -1.328 13.077 1.00 65.00 100 ARG A N 1
ATOM 741 C CA . ARG A 1 100 ? -16.750 -2.294 13.645 1.00 65.00 100 ARG A CA 1
ATOM 742 C C . ARG A 1 100 ? -16.160 -3.121 14.777 1.00 65.00 100 ARG A C 1
ATOM 744 O O . ARG A 1 100 ? -16.928 -3.673 15.554 1.00 65.00 100 ARG A O 1
ATOM 751 N N . ALA A 1 101 ? -14.836 -3.139 14.910 1.00 60.50 101 ALA A N 1
ATOM 752 C CA . ALA A 1 101 ? -14.166 -3.521 16.140 1.00 60.50 101 ALA A CA 1
ATOM 753 C C . ALA A 1 101 ? -14.444 -4.992 16.567 1.00 60.50 101 ALA A C 1
ATOM 755 O O . ALA A 1 101 ? -14.389 -5.333 17.749 1.00 60.50 101 ALA A O 1
ATOM 756 N N . GLY A 1 102 ? -14.728 -5.870 15.597 1.00 64.50 102 GLY A N 1
ATOM 757 C CA . GLY A 1 102 ? -14.860 -7.317 15.795 1.00 64.50 102 GLY A CA 1
ATOM 758 C C . GLY A 1 102 ? -13.515 -8.039 15.653 1.00 64.50 102 GLY A C 1
ATOM 759 O O . GLY A 1 102 ? -12.700 -7.661 14.814 1.00 64.50 102 GLY A O 1
ATOM 760 N N . TYR A 1 103 ? -13.287 -9.094 16.439 1.00 64.38 103 TYR A N 1
ATOM 761 C CA . TYR A 1 103 ? -11.996 -9.803 16.509 1.00 64.38 103 TYR A CA 1
ATOM 762 C C . TYR A 1 103 ? -11.514 -10.364 15.157 1.00 64.38 103 TYR A C 1
ATOM 764 O O . TYR A 1 103 ? -10.380 -10.126 14.748 1.00 64.38 103 TYR A O 1
ATOM 772 N N . VAL A 1 104 ? -12.390 -11.063 14.425 1.00 65.12 104 VAL A N 1
ATO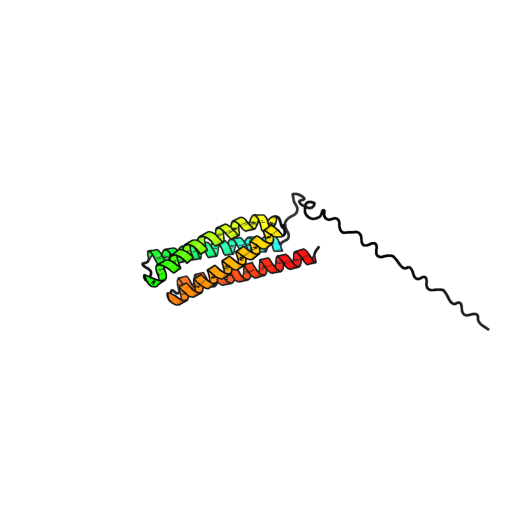M 773 C CA . VAL A 1 104 ? -12.066 -11.659 13.109 1.00 65.12 104 VAL A CA 1
ATOM 774 C C . VAL A 1 104 ? -11.721 -10.577 12.083 1.00 65.12 104 VAL A C 1
ATOM 776 O O . VAL A 1 104 ? -10.761 -10.686 11.325 1.00 65.12 104 VAL A O 1
ATOM 779 N N . LEU A 1 105 ? -12.486 -9.491 12.118 1.00 68.06 105 LEU A N 1
ATOM 780 C CA . LEU A 1 105 ? -12.332 -8.323 11.260 1.00 68.06 105 LEU A CA 1
ATOM 781 C C . LEU A 1 105 ? -11.001 -7.594 11.520 1.00 68.06 105 LEU A C 1
ATOM 783 O O . LEU A 1 105 ? -10.366 -7.106 10.589 1.00 68.06 105 LEU A O 1
ATOM 787 N N . TRP A 1 106 ? -10.551 -7.573 12.774 1.00 71.50 106 TRP A N 1
ATOM 788 C CA . TRP A 1 106 ? -9.255 -7.023 13.162 1.00 71.50 106 TRP A CA 1
ATOM 789 C C . TRP A 1 106 ? -8.080 -7.893 12.705 1.00 71.50 106 TRP A C 1
ATOM 791 O O . TRP A 1 106 ? -7.086 -7.381 12.193 1.00 71.50 106 TRP A O 1
ATOM 801 N N . ARG A 1 107 ? -8.204 -9.220 12.830 1.00 77.94 107 ARG A N 1
ATOM 802 C CA . ARG A 1 107 ? -7.203 -10.175 12.329 1.00 77.94 107 ARG A CA 1
ATOM 803 C C . ARG A 1 107 ? -7.000 -10.044 10.822 1.00 77.94 107 ARG A C 1
ATOM 805 O O . ARG A 1 107 ? -5.860 -10.035 10.370 1.00 77.94 107 ARG A O 1
ATOM 812 N N . ALA A 1 108 ? -8.079 -9.858 10.062 1.00 75.81 108 ALA A N 1
ATOM 813 C CA . ALA A 1 108 ? -7.989 -9.587 8.629 1.00 75.81 108 ALA A CA 1
ATOM 814 C C . ALA A 1 108 ? -7.195 -8.300 8.332 1.00 75.81 108 ALA A C 1
ATOM 816 O O . ALA A 1 108 ? -6.358 -8.290 7.430 1.00 75.81 108 ALA A O 1
ATOM 817 N N . ALA A 1 109 ? -7.388 -7.241 9.128 1.00 75.25 109 ALA A N 1
ATOM 818 C CA . ALA A 1 109 ? -6.631 -5.999 8.978 1.00 75.25 109 ALA A CA 1
ATOM 819 C C . ALA A 1 109 ? -5.133 -6.168 9.284 1.00 75.25 109 ALA A C 1
ATOM 821 O O . ALA A 1 109 ? -4.297 -5.607 8.578 1.00 75.25 109 ALA A O 1
ATOM 822 N N . GLN A 1 110 ? -4.783 -6.982 10.284 1.00 79.50 110 GLN A N 1
ATOM 823 C CA . GLN A 1 110 ? -3.388 -7.311 10.598 1.00 79.50 110 GLN A CA 1
ATOM 824 C C . GLN A 1 110 ? -2.720 -8.111 9.475 1.00 79.50 110 GLN A C 1
ATOM 826 O O . GLN A 1 110 ? -1.612 -7.771 9.065 1.00 79.50 110 GLN A O 1
ATOM 831 N N . PHE A 1 111 ? -3.403 -9.126 8.934 1.00 82.94 111 PHE A N 1
ATOM 832 C CA . PHE A 1 111 ? -2.910 -9.860 7.766 1.00 82.94 111 PHE A CA 1
ATOM 833 C C . PHE A 1 111 ? -2.691 -8.923 6.574 1.00 82.94 111 PHE A C 1
ATOM 835 O O . PHE A 1 111 ? -1.621 -8.948 5.970 1.00 82.94 111 PHE A O 1
ATOM 842 N N . GLY A 1 112 ? -3.653 -8.041 6.287 1.00 80.19 112 GLY A N 1
ATOM 843 C CA . GLY A 1 112 ? -3.520 -7.034 5.232 1.00 80.19 112 GLY A CA 1
ATOM 844 C C . GLY A 1 112 ? -2.314 -6.109 5.431 1.00 80.19 112 GLY A C 1
ATOM 845 O O . GLY A 1 112 ? -1.593 -5.831 4.476 1.00 80.19 112 GLY A O 1
ATOM 846 N N . ALA A 1 113 ? -2.037 -5.686 6.667 1.00 80.50 113 ALA A N 1
ATOM 847 C CA . ALA A 1 113 ? -0.878 -4.849 6.980 1.00 80.50 113 ALA A CA 1
ATOM 848 C C . ALA A 1 113 ? 0.463 -5.576 6.784 1.00 80.50 113 ALA A C 1
ATOM 850 O O . ALA A 1 113 ? 1.430 -4.969 6.324 1.00 80.50 113 ALA A O 1
ATOM 851 N N . VAL A 1 114 ? 0.534 -6.874 7.096 1.00 85.75 114 VAL A N 1
ATOM 852 C CA . VAL A 1 114 ? 1.727 -7.698 6.828 1.00 85.75 114 VAL A CA 1
ATOM 853 C C . VAL A 1 114 ? 1.932 -7.887 5.325 1.00 85.75 114 VAL A C 1
ATOM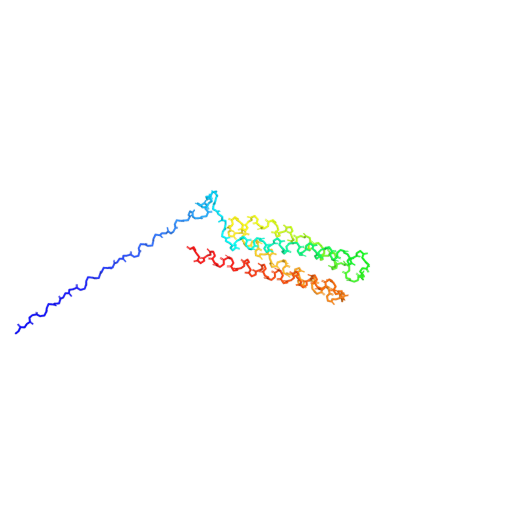 855 O O . VAL A 1 114 ? 3.051 -7.735 4.842 1.00 85.75 114 VAL A O 1
ATOM 858 N N . VAL A 1 115 ? 0.859 -8.148 4.572 1.00 85.56 115 VAL A N 1
ATOM 859 C CA . VAL A 1 115 ? 0.923 -8.240 3.104 1.00 85.56 115 VAL A CA 1
ATOM 860 C C . VAL A 1 115 ? 1.416 -6.923 2.506 1.00 85.56 115 VAL A C 1
ATOM 862 O O . VAL A 1 115 ? 2.340 -6.937 1.698 1.00 85.56 115 VAL A O 1
ATOM 865 N N . ALA A 1 116 ? 0.872 -5.785 2.947 1.00 84.31 116 ALA A N 1
ATOM 866 C CA . ALA A 1 116 ? 1.321 -4.465 2.509 1.00 84.31 116 ALA A CA 1
ATOM 867 C C . ALA A 1 116 ? 2.826 -4.263 2.761 1.00 84.31 116 ALA A C 1
ATOM 869 O O . ALA A 1 116 ? 3.552 -3.834 1.866 1.00 84.31 116 ALA A O 1
ATOM 870 N N . LEU A 1 117 ? 3.320 -4.641 3.944 1.00 86.56 117 LEU A N 1
ATOM 871 C CA . LEU A 1 117 ? 4.747 -4.569 4.257 1.00 86.56 117 LEU A CA 1
ATOM 872 C C . LEU A 1 117 ? 5.591 -5.441 3.313 1.00 86.56 117 LEU A C 1
ATOM 874 O O . LEU A 1 117 ? 6.605 -4.973 2.801 1.00 86.56 117 LEU A O 1
ATOM 878 N N . GLY A 1 118 ? 5.155 -6.671 3.032 1.00 87.06 118 GLY A N 1
ATOM 879 C CA . GLY A 1 118 ? 5.828 -7.553 2.075 1.00 87.06 118 GLY A CA 1
ATOM 880 C C . GLY A 1 118 ? 5.919 -6.943 0.673 1.00 87.06 118 GLY A C 1
ATOM 881 O O . GLY A 1 118 ? 6.983 -6.965 0.056 1.00 87.06 118 GLY A O 1
ATOM 882 N N . VAL A 1 119 ? 4.836 -6.318 0.199 1.00 86.00 119 VAL A N 1
ATOM 883 C CA . VAL A 1 119 ? 4.813 -5.615 -1.096 1.00 86.00 119 VAL A CA 1
ATOM 884 C C . VAL A 1 119 ? 5.779 -4.429 -1.104 1.00 86.00 119 VAL A C 1
ATOM 886 O O . VAL A 1 119 ? 6.492 -4.237 -2.088 1.00 86.00 119 VAL A O 1
ATOM 889 N N . ALA A 1 120 ? 5.851 -3.663 -0.014 1.00 86.00 120 ALA A N 1
ATOM 890 C CA . ALA A 1 1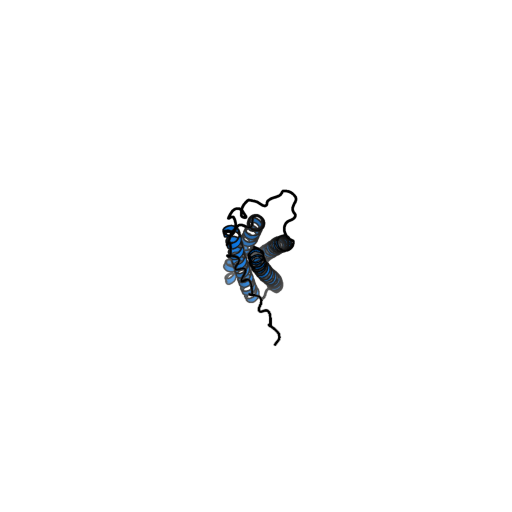20 ? 6.771 -2.533 0.104 1.00 86.00 120 ALA A CA 1
ATOM 891 C C . ALA A 1 120 ? 8.246 -2.972 0.079 1.00 86.00 120 ALA A C 1
ATOM 893 O O . ALA A 1 120 ? 9.057 -2.377 -0.629 1.00 86.00 120 ALA A O 1
ATOM 894 N N . VAL A 1 121 ? 8.592 -4.049 0.793 1.00 88.88 121 VAL A N 1
ATOM 895 C CA . VAL A 1 121 ? 9.951 -4.619 0.785 1.00 88.88 121 VAL A CA 1
ATOM 896 C C . VAL A 1 121 ? 10.312 -5.164 -0.598 1.00 88.88 121 VAL A C 1
ATOM 898 O O . VAL A 1 121 ? 11.416 -4.920 -1.085 1.00 88.88 121 VAL A O 1
ATOM 901 N N . SER A 1 122 ? 9.372 -5.840 -1.266 1.00 86.62 122 SER A N 1
ATOM 902 C CA . SER A 1 122 ? 9.547 -6.263 -2.660 1.00 86.62 122 SER A CA 1
ATOM 903 C C . SER A 1 122 ? 9.834 -5.066 -3.568 1.00 86.62 122 SER A C 1
ATOM 905 O O . SER A 1 122 ? 10.769 -5.115 -4.362 1.00 86.62 122 SER A O 1
ATOM 907 N N . ALA A 1 123 ? 9.099 -3.962 -3.397 1.00 82.75 123 ALA A N 1
ATOM 908 C CA . ALA A 1 123 ? 9.289 -2.748 -4.186 1.00 82.75 123 ALA A CA 1
ATOM 909 C C . ALA A 1 123 ? 10.690 -2.152 -4.014 1.00 82.75 123 ALA A C 1
ATOM 911 O O . ALA A 1 123 ? 11.320 -1.776 -4.997 1.00 82.75 123 ALA A O 1
ATOM 912 N N . LEU A 1 124 ? 11.183 -2.099 -2.772 1.00 85.81 124 LEU A N 1
ATOM 913 C CA . LEU A 1 124 ? 12.537 -1.647 -2.443 1.00 85.81 124 LEU A CA 1
ATOM 914 C C . LEU A 1 124 ? 13.600 -2.511 -3.124 1.00 85.81 124 LEU A C 1
ATOM 916 O O . LEU A 1 124 ? 14.539 -1.976 -3.708 1.00 85.81 124 LEU A O 1
ATOM 920 N N . ASN A 1 125 ? 13.440 -3.835 -3.090 1.00 86.69 125 ASN A N 1
ATOM 921 C CA . ASN A 1 125 ? 14.357 -4.753 -3.764 1.00 86.69 125 ASN A CA 1
ATOM 922 C C . ASN A 1 125 ? 14.340 -4.555 -5.290 1.00 86.69 125 ASN A C 1
ATOM 924 O O . ASN A 1 125 ? 15.398 -4.512 -5.915 1.00 86.69 125 ASN A O 1
ATOM 928 N N . THR A 1 126 ? 13.162 -4.381 -5.891 1.00 83.69 126 THR A N 1
ATOM 929 C CA . THR A 1 126 ? 13.023 -4.111 -7.330 1.00 83.69 126 THR A CA 1
ATOM 930 C C . THR A 1 126 ? 13.653 -2.769 -7.710 1.00 83.69 126 THR A C 1
ATOM 932 O O . THR A 1 126 ? 14.433 -2.708 -8.658 1.00 83.69 126 THR A O 1
ATOM 935 N N . ALA A 1 127 ? 13.410 -1.713 -6.928 1.00 81.44 127 ALA A N 1
ATOM 936 C CA . ALA A 1 127 ? 14.005 -0.395 -7.140 1.00 81.44 127 ALA A CA 1
ATOM 937 C C . ALA A 1 127 ? 15.538 -0.418 -7.021 1.00 81.44 127 ALA A C 1
ATOM 939 O O . ALA A 1 127 ? 16.233 0.171 -7.847 1.00 81.44 127 ALA A O 1
ATOM 940 N N . ALA A 1 128 ? 16.076 -1.150 -6.039 1.00 83.81 128 ALA A N 1
ATOM 941 C CA . ALA A 1 128 ? 17.516 -1.323 -5.869 1.00 83.81 128 ALA A CA 1
ATOM 942 C C . ALA A 1 128 ? 18.161 -2.044 -7.064 1.00 83.81 128 ALA A C 1
ATOM 944 O O . ALA A 1 128 ? 19.253 -1.672 -7.486 1.00 83.81 128 A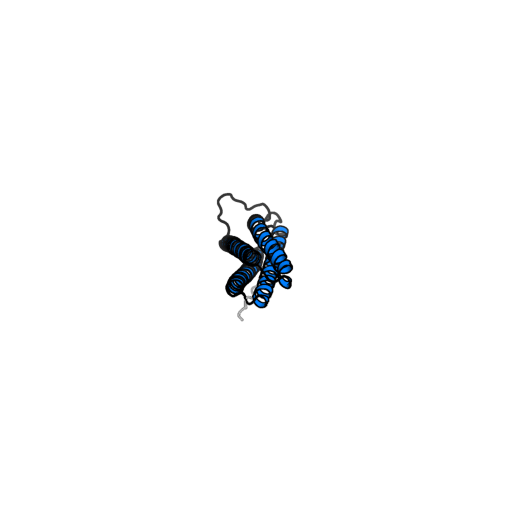LA A O 1
ATOM 945 N N . ARG A 1 129 ? 17.478 -3.040 -7.647 1.00 83.94 129 ARG A N 1
ATOM 946 C CA . ARG A 1 129 ? 17.947 -3.748 -8.854 1.00 83.94 129 ARG A CA 1
ATOM 947 C C . ARG A 1 129 ? 17.925 -2.874 -10.105 1.00 83.94 129 ARG A C 1
ATOM 949 O O . ARG A 1 129 ? 18.791 -3.028 -10.957 1.00 83.94 129 ARG A O 1
ATOM 956 N N . LEU A 1 130 ? 16.938 -1.989 -10.213 1.00 79.06 130 LEU A N 1
ATOM 957 C CA . LEU A 1 130 ? 16.795 -1.054 -11.331 1.00 79.06 130 LEU A CA 1
ATOM 958 C C . LEU A 1 130 ? 17.727 0.162 -11.212 1.00 79.06 130 LEU A C 1
ATOM 960 O O . LEU A 1 130 ? 17.884 0.884 -12.191 1.00 79.06 130 LEU A O 1
ATOM 964 N N . ALA A 1 131 ? 18.331 0.390 -10.036 1.00 82.50 131 ALA A N 1
ATOM 965 C CA . ALA A 1 131 ? 19.072 1.610 -9.699 1.00 82.50 131 ALA A CA 1
ATOM 966 C C . ALA A 1 131 ? 18.269 2.901 -9.980 1.00 82.50 131 ALA A C 1
ATOM 968 O O . ALA A 1 131 ? 18.836 3.956 -10.259 1.00 82.50 131 ALA A O 1
ATOM 969 N N . ASP A 1 132 ? 16.939 2.808 -9.899 1.00 79.44 132 ASP A N 1
ATOM 970 C CA . ASP A 1 132 ? 16.012 3.882 -10.244 1.00 79.44 132 ASP A CA 1
ATOM 971 C C . ASP A 1 132 ? 15.707 4.727 -8.996 1.00 79.44 132 ASP A C 1
ATOM 973 O O . ASP A 1 132 ? 14.940 4.333 -8.110 1.00 79.44 132 ASP A O 1
ATOM 977 N N . THR A 1 133 ? 16.356 5.888 -8.897 1.00 83.56 133 THR A N 1
ATOM 978 C CA . THR A 1 133 ? 16.300 6.798 -7.743 1.00 83.56 133 THR A CA 1
ATOM 979 C C . THR A 1 133 ? 14.878 7.222 -7.350 1.00 83.56 133 THR A C 1
ATOM 981 O O . THR A 1 133 ? 14.548 7.119 -6.163 1.00 83.56 133 THR A O 1
ATOM 984 N N . PRO A 1 134 ? 14.003 7.687 -8.269 1.00 83.69 134 PRO A N 1
ATOM 985 C CA . PRO A 1 134 ? 12.623 8.023 -7.921 1.00 83.69 134 PRO A CA 1
ATOM 986 C C . PRO A 1 134 ? 11.829 6.807 -7.435 1.00 83.69 134 PRO A C 1
ATOM 988 O O . PRO A 1 134 ? 11.102 6.920 -6.447 1.00 83.69 134 PRO A O 1
ATOM 991 N N . MET A 1 135 ? 11.998 5.632 -8.050 1.00 83.25 135 MET A N 1
ATOM 992 C CA . MET A 1 135 ? 11.312 4.418 -7.595 1.00 83.25 135 MET A CA 1
ATOM 993 C C . MET A 1 135 ? 11.777 3.998 -6.195 1.00 83.25 135 MET A C 1
ATOM 995 O O . MET A 1 135 ? 10.960 3.591 -5.368 1.00 83.25 135 MET A O 1
ATOM 999 N N . LEU A 1 136 ? 13.068 4.167 -5.898 1.00 86.56 136 LEU A N 1
ATOM 1000 C CA . LEU A 1 136 ? 13.648 3.877 -4.590 1.00 86.56 136 LEU A CA 1
ATOM 1001 C C . LEU A 1 136 ? 13.098 4.813 -3.507 1.00 86.56 136 LEU A C 1
ATOM 1003 O O . LEU A 1 136 ? 12.715 4.342 -2.436 1.00 86.56 136 LEU A O 1
ATOM 1007 N N . LEU A 1 137 ? 12.984 6.115 -3.793 1.00 87.69 137 LEU A N 1
ATOM 1008 C CA . LEU A 1 137 ? 12.380 7.088 -2.875 1.00 87.69 137 LEU A CA 1
ATOM 1009 C C . LEU A 1 137 ? 10.914 6.757 -2.573 1.00 87.69 137 LEU A C 1
ATOM 1011 O O . LEU A 1 137 ? 10.518 6.735 -1.407 1.00 87.69 137 LEU A O 1
ATOM 1015 N N . VAL A 1 138 ? 10.112 6.458 -3.600 1.00 88.69 138 VAL A N 1
ATOM 1016 C CA . VAL A 1 138 ? 8.696 6.101 -3.415 1.00 88.69 138 VAL A CA 1
ATOM 1017 C C . VAL A 1 138 ? 8.565 4.802 -2.617 1.00 88.69 138 VAL A C 1
ATOM 1019 O O . VAL A 1 138 ? 7.802 4.749 -1.652 1.00 88.69 138 VAL A O 1
ATOM 1022 N N . ALA A 1 139 ? 9.342 3.771 -2.959 1.00 86.12 139 ALA A N 1
ATOM 1023 C CA . ALA A 1 139 ? 9.329 2.496 -2.247 1.00 86.12 139 ALA A CA 1
ATOM 1024 C C . ALA A 1 139 ? 9.740 2.647 -0.771 1.00 86.12 139 ALA A C 1
ATOM 1026 O O . ALA A 1 139 ? 9.124 2.034 0.104 1.00 86.12 139 ALA A O 1
ATOM 1027 N N . LEU A 1 140 ? 10.718 3.510 -0.473 1.00 89.62 140 LEU A N 1
ATOM 1028 C CA . LEU A 1 140 ? 11.136 3.825 0.893 1.00 89.62 140 LEU A CA 1
ATOM 1029 C C . LEU A 1 140 ? 10.009 4.487 1.698 1.00 89.62 140 LEU A C 1
ATOM 1031 O O . LEU A 1 140 ? 9.708 4.049 2.810 1.00 89.62 140 LEU A O 1
ATOM 1035 N N . VAL A 1 141 ? 9.356 5.511 1.137 1.00 90.94 141 VAL A N 1
ATOM 1036 C CA . VAL A 1 141 ? 8.223 6.195 1.788 1.00 90.94 141 VAL A CA 1
ATOM 1037 C C . VAL A 1 141 ? 7.089 5.211 2.076 1.00 90.94 141 VAL A C 1
ATOM 1039 O O . VAL A 1 141 ? 6.542 5.190 3.180 1.00 90.94 141 VAL A O 1
ATOM 1042 N N . VAL A 1 142 ? 6.763 4.353 1.109 1.00 88.94 142 VAL A N 1
ATOM 1043 C CA . VAL A 1 142 ? 5.720 3.330 1.253 1.00 88.94 142 VAL A CA 1
ATOM 1044 C C . VAL A 1 142 ? 6.075 2.321 2.343 1.00 88.94 142 VAL A C 1
ATOM 1046 O O . VAL A 1 142 ? 5.213 1.974 3.151 1.00 88.94 142 VAL A O 1
ATOM 1049 N N . ALA A 1 143 ? 7.332 1.884 2.423 1.00 89.62 143 ALA A N 1
ATOM 1050 C CA . ALA A 1 143 ? 7.781 0.973 3.470 1.00 89.62 143 ALA A CA 1
ATOM 1051 C C . ALA A 1 143 ? 7.675 1.598 4.865 1.00 89.62 143 ALA A C 1
ATOM 1053 O O . ALA A 1 143 ? 7.157 0.958 5.780 1.00 89.62 143 ALA A O 1
ATOM 1054 N N . LEU A 1 144 ? 8.085 2.859 5.026 1.00 91.00 144 LEU A N 1
ATOM 1055 C CA . LEU A 1 144 ? 7.939 3.580 6.293 1.00 91.00 144 LEU A CA 1
ATOM 1056 C C . LEU A 1 144 ? 6.468 3.678 6.716 1.00 91.00 144 LEU A C 1
ATOM 1058 O O . LEU A 1 144 ? 6.131 3.368 7.859 1.00 91.00 144 LEU A O 1
ATOM 1062 N N . LEU A 1 145 ? 5.573 4.034 5.791 1.00 88.94 145 LEU A N 1
ATOM 1063 C CA . LEU A 1 145 ? 4.134 4.098 6.062 1.00 88.94 145 LEU A CA 1
ATOM 1064 C C . LEU A 1 145 ? 3.537 2.728 6.402 1.00 88.94 145 LEU A C 1
ATOM 1066 O O . LEU A 1 145 ? 2.711 2.628 7.314 1.00 88.94 145 LEU A O 1
ATOM 1070 N N . ALA A 1 146 ? 3.977 1.665 5.725 1.00 87.38 146 ALA A N 1
ATOM 1071 C CA . ALA A 1 146 ? 3.560 0.301 6.029 1.00 87.38 146 ALA A CA 1
ATOM 1072 C C . ALA A 1 146 ? 3.992 -0.117 7.444 1.00 87.38 146 ALA A C 1
ATOM 1074 O O . ALA A 1 146 ? 3.183 -0.687 8.177 1.00 87.38 146 ALA A O 1
ATOM 1075 N N . ILE A 1 147 ? 5.220 0.217 7.861 1.00 88.12 147 ILE A N 1
ATOM 1076 C CA . ILE A 1 147 ? 5.731 -0.042 9.217 1.00 88.12 147 ILE A CA 1
ATOM 1077 C C . ILE A 1 147 ? 4.905 0.717 10.259 1.00 88.12 147 ILE A C 1
ATOM 1079 O O . ILE A 1 147 ? 4.401 0.107 11.201 1.00 88.12 147 ILE A O 1
ATOM 1083 N N . VAL A 1 148 ? 4.721 2.030 10.079 1.00 89.81 148 VAL A N 1
ATOM 1084 C CA . VAL A 1 148 ? 3.954 2.872 11.014 1.00 89.81 148 VAL A CA 1
ATOM 1085 C C . VAL A 1 148 ? 2.517 2.369 11.145 1.00 89.81 148 VAL A C 1
ATOM 1087 O O . VAL A 1 148 ? 2.003 2.244 12.256 1.00 89.81 148 VAL A O 1
ATOM 1090 N N . THR A 1 149 ? 1.881 2.015 10.028 1.00 85.88 149 THR A N 1
ATOM 1091 C CA . THR A 1 149 ? 0.525 1.453 10.025 1.00 85.88 149 THR A CA 1
ATOM 1092 C C . THR A 1 149 ? 0.468 0.111 10.745 1.00 85.88 149 THR A C 1
ATOM 1094 O O . THR A 1 149 ? -0.470 -0.124 11.507 1.00 85.88 149 THR A O 1
ATOM 1097 N N . ASN A 1 150 ? 1.480 -0.746 10.577 1.00 88.44 150 ASN A N 1
ATOM 1098 C CA . ASN A 1 150 ? 1.591 -1.987 11.340 1.00 88.44 150 ASN A CA 1
ATOM 1099 C C . ASN A 1 150 ? 1.657 -1.681 12.845 1.00 88.44 150 ASN A C 1
ATOM 1101 O O . ASN A 1 150 ? 0.805 -2.134 13.604 1.00 88.44 150 ASN A O 1
ATOM 1105 N N . ILE A 1 151 ? 2.581 -0.823 13.283 1.00 86.69 151 ILE A N 1
ATOM 1106 C CA . ILE A 1 151 ? 2.721 -0.450 14.701 1.00 86.69 151 ILE A CA 1
ATOM 1107 C C . ILE A 1 151 ? 1.408 0.128 15.258 1.00 86.69 151 ILE A C 1
ATOM 1109 O O . ILE A 1 151 ? 0.985 -0.241 16.357 1.00 86.69 151 ILE A O 1
ATOM 1113 N N . ALA A 1 152 ? 0.715 0.982 14.500 1.00 85.94 152 ALA A N 1
ATOM 1114 C CA . ALA A 1 152 ? -0.572 1.555 14.893 1.00 85.94 152 ALA A CA 1
ATOM 1115 C C . ALA A 1 152 ? -1.667 0.482 15.053 1.00 85.94 152 ALA A C 1
ATOM 1117 O O . ALA A 1 152 ? -2.387 0.468 16.053 1.00 85.94 152 ALA A O 1
ATOM 1118 N N . LEU A 1 153 ? -1.766 -0.468 14.118 1.00 81.88 153 LEU A N 1
ATOM 1119 C CA . LEU A 1 153 ? -2.719 -1.584 14.187 1.00 81.88 153 LEU A CA 1
ATOM 1120 C C . LEU A 1 153 ? -2.431 -2.535 15.350 1.00 81.88 153 LEU A C 1
ATOM 1122 O O . LEU A 1 153 ? -3.355 -3.069 15.956 1.00 81.88 153 LEU A O 1
ATOM 1126 N N . TRP A 1 154 ? -1.171 -2.775 15.691 1.00 81.88 154 TRP A N 1
ATOM 1127 C CA . TRP A 1 154 ? -0.848 -3.648 16.818 1.00 81.88 154 TRP A CA 1
ATOM 1128 C C . TRP A 1 154 ? -1.026 -2.939 18.165 1.00 81.88 154 TRP A C 1
ATOM 1130 O O . TRP A 1 154 ? -1.621 -3.515 19.075 1.00 81.88 154 TRP A O 1
ATOM 1140 N N . SER A 1 155 ? -0.621 -1.672 18.280 1.00 80.25 155 SER A N 1
ATOM 1141 C CA . SER A 1 155 ? -0.780 -0.884 19.514 1.00 80.25 155 SER A CA 1
ATOM 1142 C C . SER A 1 155 ? -2.245 -0.584 19.853 1.00 80.25 155 SER A C 1
ATOM 1144 O O . SER A 1 155 ? -2.643 -0.732 21.009 1.00 80.25 155 SER A O 1
ATOM 1146 N N . THR A 1 156 ? -3.072 -0.247 18.853 1.00 74.50 156 THR A N 1
ATOM 1147 C CA . THR A 1 156 ? -4.516 -0.006 19.050 1.00 74.50 156 THR A CA 1
ATOM 1148 C C . THR A 1 156 ? -5.227 -1.264 19.566 1.00 74.50 156 THR A C 1
ATOM 1150 O O . THR A 1 156 ? -6.170 -1.168 20.347 1.00 74.50 156 THR A O 1
ATOM 1153 N N . ASN A 1 157 ? -4.765 -2.453 19.157 1.00 70.88 157 ASN A N 1
ATOM 1154 C CA . ASN A 1 157 ? -5.297 -3.725 19.641 1.00 70.88 157 ASN A CA 1
ATOM 1155 C C . ASN A 1 157 ? -5.021 -3.889 21.139 1.00 70.88 157 ASN A C 1
ATOM 1157 O O . ASN A 1 157 ? -5.954 -4.051 21.917 1.00 70.88 157 ASN A O 1
ATOM 1161 N N . VAL A 1 158 ? -3.747 -3.783 21.539 1.00 59.81 158 VAL A N 1
ATOM 1162 C CA . VAL A 1 158 ? -3.306 -3.977 22.930 1.00 59.81 158 VAL A CA 1
ATOM 1163 C C . VAL A 1 158 ? -4.078 -3.068 23.884 1.00 59.81 158 VAL A C 1
ATOM 1165 O O . VAL A 1 158 ? -4.658 -3.564 24.844 1.00 59.81 158 VAL A O 1
ATOM 1168 N N . ARG A 1 159 ? -4.176 -1.764 23.586 1.00 63.72 159 ARG A N 1
ATOM 1169 C CA . ARG A 1 159 ? -4.904 -0.814 24.446 1.00 63.72 159 ARG A CA 1
ATOM 1170 C C . ARG A 1 159 ? -6.365 -1.199 24.646 1.00 63.72 159 ARG A C 1
ATOM 1172 O O . ARG A 1 159 ? -6.851 -1.189 25.769 1.00 63.72 159 ARG A O 1
ATOM 1179 N N . ARG A 1 160 ? -7.045 -1.612 23.576 1.00 68.12 160 ARG A N 1
ATOM 1180 C CA . ARG A 1 160 ? -8.473 -1.930 23.630 1.00 68.12 160 ARG A CA 1
ATOM 1181 C C . ARG A 1 160 ? -8.799 -3.163 24.479 1.00 68.12 160 ARG A C 1
ATOM 1183 O O . ARG A 1 160 ? -9.888 -3.217 25.035 1.00 68.12 160 ARG A O 1
ATOM 1190 N N . TRP A 1 161 ? -7.888 -4.134 24.564 1.00 63.16 161 TRP A N 1
ATOM 1191 C CA . TRP A 1 161 ? -8.044 -5.296 25.454 1.00 63.16 161 TRP A CA 1
ATOM 1192 C C . TRP A 1 161 ? -7.566 -5.030 26.881 1.00 63.16 161 TRP A C 1
ATOM 1194 O O . TRP A 1 161 ? -7.974 -5.742 27.788 1.00 63.16 161 TRP A O 1
ATOM 1204 N N . CYS A 1 162 ? -6.709 -4.030 27.098 1.00 59.12 162 CYS A N 1
ATOM 1205 C CA . CYS A 1 162 ? -6.333 -3.598 28.446 1.00 59.12 162 CYS A CA 1
ATOM 1206 C C . CYS A 1 162 ? -7.408 -2.721 29.112 1.00 59.12 162 CYS A C 1
ATOM 1208 O O . CYS A 1 162 ? -7.447 -2.644 30.334 1.00 59.12 162 CYS A O 1
ATOM 1210 N N . GLU A 1 163 ? -8.260 -2.053 28.330 1.00 60.28 163 GLU A N 1
ATOM 1211 C CA . GLU A 1 163 ? -9.391 -1.247 28.824 1.00 60.28 163 GLU A CA 1
ATOM 1212 C C . GLU A 1 163 ? -10.663 -2.070 29.122 1.00 60.28 163 GLU A C 1
ATOM 1214 O O . GLU A 1 163 ? -11.622 -1.524 29.670 1.00 60.28 163 GLU A O 1
ATOM 1219 N N . SER A 1 164 ? -10.697 -3.353 28.741 1.00 53.12 164 SER A N 1
ATOM 1220 C CA . SER A 1 164 ? -11.842 -4.269 28.896 1.00 53.12 164 SER A CA 1
ATOM 1221 C C . SER A 1 164 ? -11.671 -5.239 30.053 1.00 53.12 164 SER A C 1
ATOM 1223 O O . SER A 1 164 ? -12.678 -5.485 30.751 1.00 53.12 164 SER A O 1
#

pLDDT: mean 74.3, std 15.73, range [37.69, 91.69]